Protein AF-A0A973QQI1-F1 (afdb_monomer)

Mean predicted aligned error: 9.59 Å

Secondary structure (DSSP, 8-state):
--PPPPTT--TT-HHHHHHHHHHHHHH-HHHHHHHHHHHHHIIIIISTTTHHHHHHHHHHHHHHHHTS---EEEEEEPPBTTB--EEEEEESSPPP-HHHHHHHT-TT-------------

Radius of gyration: 17.64 Å; Cα contacts (8 Å, |Δi|>4): 96; chains: 1; bounding box: 40×58×39 Å

Sequence (121 aa):
MVRGATEDADPFGTARLRRGVLDAWAASPARFREDANAEEDLALGGHRDRLVVELAQNASDAAARAGVPGRLRLTLHPARDGEPAVLAAANTGAPLDAAGVESLSTLRASAKRDTAAWDEP

Foldseek 3Di:
DPDDDDPPDPQQCVVVLVVVVVVVCVVDVPVVVVVVVLVVCCVPPPCPVCVVVVLVVVQVVQQVQQVHPKDKDWDWAPADVVGHIDIDIDIDGHDDGNVNVSCVSDSPPPPDDDDPPDDDD

Nearest PDB structures (foldseek):
  8gym-assembly1_2K  TM=2.463E-01  e=2.797E-01  Tetrahymena thermophila SB210
  9brq-assembly1_7  TM=1.906E-01  e=1.240E+00  Mus musculus
  8gqg-assembly1_B  TM=3.064E-01  e=8.103E+00  Pseudomonas aeruginosa PAO1
  5xg3-assembly1_B  TM=1.997E-01  e=6.672E+00  Bacillus subtilis subsp. subtilis str. 168

Structure (mmCIF, N/CA/C/O backbone):
data_AF-A0A973QQI1-F1
#
_entry.id   AF-A0A973QQI1-F1
#
loop_
_atom_site.group_PDB
_atom_site.id
_atom_site.type_symbol
_atom_site.label_atom_id
_atom_site.label_alt_id
_atom_site.label_comp_id
_atom_site.label_asym_id
_atom_site.label_entity_id
_atom_site.label_seq_id
_atom_site.pdbx_PDB_ins_code
_atom_site.Cartn_x
_atom_site.Cartn_y
_atom_site.Cartn_z
_atom_site.occupancy
_atom_site.B_iso_or_equiv
_atom_site.auth_seq_id
_atom_site.auth_comp_id
_atom_site.auth_asym_id
_atom_site.auth_atom_id
_atom_site.pdbx_PDB_model_num
ATOM 1 N N . MET A 1 1 ? -7.175 -14.538 14.574 1.00 35.19 1 MET A N 1
ATOM 2 C CA . MET A 1 1 ? -6.830 -15.885 14.076 1.00 35.19 1 MET A CA 1
ATOM 3 C C . MET A 1 1 ? -6.816 -15.794 12.558 1.00 35.19 1 MET A C 1
ATOM 5 O O . MET A 1 1 ? -7.880 -15.727 11.961 1.00 35.19 1 MET A O 1
ATOM 9 N N . VAL A 1 2 ? -5.635 -15.649 11.951 1.00 40.88 2 VAL A N 1
ATOM 10 C CA . VAL A 1 2 ? -5.494 -15.714 10.488 1.00 40.88 2 VAL A CA 1
ATOM 11 C C . VAL A 1 2 ? -5.753 -17.167 10.107 1.00 40.88 2 VAL A C 1
ATOM 13 O O . VAL A 1 2 ? -4.993 -18.044 10.511 1.00 40.88 2 VAL A O 1
ATOM 16 N N . ARG A 1 3 ? -6.865 -17.450 9.423 1.00 45.38 3 ARG A N 1
ATOM 17 C CA . ARG A 1 3 ? -7.042 -18.755 8.778 1.00 45.38 3 ARG A CA 1
ATOM 18 C C . ARG A 1 3 ? -6.032 -18.817 7.640 1.00 45.38 3 ARG A C 1
ATOM 20 O O . ARG A 1 3 ? -6.043 -17.942 6.781 1.00 45.38 3 ARG A O 1
ATOM 27 N N . GLY A 1 4 ? -5.152 -19.814 7.687 1.00 41.38 4 GLY A N 1
ATOM 28 C CA . GLY A 1 4 ? -4.191 -20.079 6.625 1.00 41.38 4 GLY A CA 1
ATOM 29 C C . GLY A 1 4 ? -4.930 -20.285 5.311 1.00 41.38 4 GLY A C 1
ATOM 30 O O . GLY A 1 4 ? -5.791 -21.159 5.215 1.00 41.38 4 GLY A O 1
ATOM 31 N N . ALA A 1 5 ? -4.618 -19.448 4.325 1.00 45.88 5 ALA A N 1
ATOM 32 C CA . ALA A 1 5 ? -4.905 -19.772 2.943 1.00 45.88 5 ALA A CA 1
ATOM 33 C C . ALA A 1 5 ? -4.045 -20.993 2.601 1.00 45.88 5 ALA A C 1
ATOM 35 O O . ALA A 1 5 ? -2.823 -20.957 2.726 1.00 45.88 5 ALA A O 1
ATOM 36 N N . THR A 1 6 ? -4.698 -22.095 2.255 1.00 49.66 6 THR A N 1
ATOM 37 C CA . THR A 1 6 ? -4.061 -23.208 1.554 1.00 49.66 6 THR A CA 1
ATOM 38 C C . THR A 1 6 ? -3.385 -22.658 0.298 1.00 49.66 6 THR A C 1
ATOM 40 O O . THR A 1 6 ? -3.993 -21.832 -0.380 1.00 49.66 6 THR A O 1
ATOM 43 N N . GLU A 1 7 ? -2.173 -23.112 -0.028 1.00 52.25 7 GLU A N 1
ATOM 44 C CA . GLU A 1 7 ? -1.370 -22.647 -1.179 1.00 52.25 7 GLU A CA 1
ATOM 45 C C . GLU A 1 7 ? -2.114 -22.689 -2.538 1.00 52.25 7 GLU A C 1
ATOM 47 O O . GLU A 1 7 ? -1.704 -22.013 -3.474 1.00 52.25 7 GLU A O 1
ATOM 52 N N . ASP A 1 8 ? -3.243 -23.406 -2.628 1.00 57.94 8 ASP A N 1
ATOM 53 C CA . ASP A 1 8 ? -4.138 -23.485 -3.796 1.00 57.94 8 ASP A CA 1
ATOM 54 C C . ASP A 1 8 ? -5.102 -22.296 -3.995 1.00 57.94 8 ASP A C 1
ATOM 56 O O . ASP A 1 8 ? -5.744 -22.193 -5.041 1.00 57.94 8 ASP A O 1
ATOM 60 N N . ALA A 1 9 ? -5.236 -21.380 -3.033 1.00 76.19 9 ALA A N 1
ATOM 61 C CA . ALA A 1 9 ? -6.054 -20.181 -3.204 1.00 76.19 9 ALA A CA 1
ATOM 62 C C . ALA A 1 9 ? -5.150 -18.950 -3.363 1.00 76.19 9 ALA A C 1
ATOM 64 O O . ALA A 1 9 ? -4.509 -18.526 -2.406 1.00 76.19 9 ALA A O 1
ATOM 65 N N . ASP A 1 10 ? -5.147 -18.340 -4.553 1.00 89.38 10 ASP A N 1
ATOM 66 C CA . ASP A 1 10 ? -4.621 -16.987 -4.794 1.00 89.38 10 ASP A CA 1
ATOM 67 C C . ASP A 1 10 ? -5.795 -15.986 -4.798 1.00 89.38 10 ASP A C 1
ATOM 69 O O . ASP A 1 10 ? -6.205 -15.520 -5.866 1.00 89.38 10 ASP A O 1
ATOM 73 N N . PRO A 1 11 ? -6.402 -15.671 -3.630 1.00 91.69 11 PRO A N 1
ATOM 74 C CA . PRO A 1 11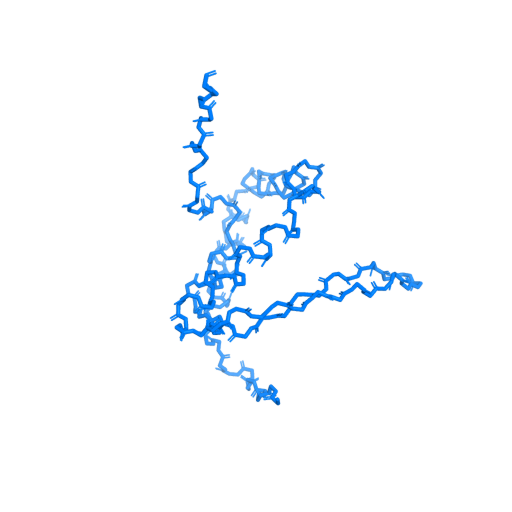 ? -7.617 -14.851 -3.547 1.00 91.69 11 PRO A CA 1
ATOM 75 C C . PRO A 1 11 ? -7.412 -13.418 -4.054 1.00 91.69 11 PRO A C 1
ATOM 77 O O . PRO A 1 11 ? -8.381 -12.697 -4.278 1.00 91.69 11 PRO A O 1
ATOM 80 N N . PHE A 1 12 ? -6.157 -13.006 -4.223 1.00 94.00 12 PHE A N 1
ATOM 81 C CA . PHE A 1 12 ? -5.768 -11.676 -4.668 1.00 94.00 12 PHE A CA 1
ATOM 82 C C . PHE A 1 12 ? -5.210 -11.655 -6.097 1.00 94.00 12 PHE A C 1
ATOM 84 O O . PHE A 1 12 ? -4.879 -10.586 -6.600 1.00 94.00 12 PHE A O 1
ATOM 91 N N . GLY A 1 13 ? -5.087 -12.805 -6.769 1.00 94.00 13 GLY A N 1
ATOM 92 C CA . GLY A 1 13 ? -4.522 -12.876 -8.120 1.00 94.00 13 GLY A CA 1
ATOM 93 C C . GLY A 1 13 ? -3.050 -12.445 -8.209 1.00 94.00 13 GLY A C 1
ATOM 94 O O . GLY A 1 13 ? -2.589 -12.033 -9.280 1.00 94.00 13 GLY A O 1
ATOM 95 N N . THR A 1 14 ? -2.303 -12.527 -7.107 1.00 95.31 14 THR A N 1
ATOM 96 C CA . THR A 1 14 ? -0.895 -12.113 -6.999 1.00 95.31 14 THR A CA 1
ATOM 97 C C . THR A 1 14 ? 0.015 -12.833 -7.987 1.00 95.31 14 THR A C 1
ATOM 99 O O . THR A 1 14 ? 0.958 -12.229 -8.505 1.00 95.31 14 THR A O 1
ATOM 102 N N . ALA A 1 15 ? -0.284 -14.085 -8.342 1.00 95.00 15 ALA A N 1
ATOM 103 C CA . ALA A 1 15 ? 0.492 -14.822 -9.331 1.00 95.00 15 ALA A CA 1
ATOM 104 C C . ALA A 1 15 ? 0.372 -14.193 -10.729 1.00 95.00 15 ALA A C 1
ATOM 106 O O . ALA A 1 15 ? 1.359 -14.137 -11.467 1.00 95.00 15 A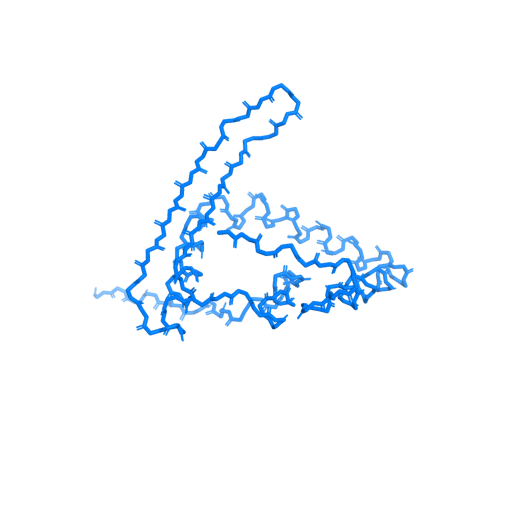LA A O 1
ATOM 107 N N . ARG A 1 16 ? -0.817 -13.687 -11.095 1.00 94.25 16 ARG A N 1
ATOM 108 C CA . ARG A 1 16 ? -1.028 -12.961 -12.361 1.00 94.25 16 ARG A CA 1
ATOM 109 C C . ARG A 1 16 ? -0.265 -11.638 -12.357 1.00 94.25 16 ARG A C 1
ATOM 111 O O . ARG A 1 16 ? 0.409 -11.346 -13.342 1.00 94.25 16 ARG A O 1
ATOM 118 N N . LEU A 1 17 ? -0.351 -10.882 -11.261 1.00 94.44 17 LEU A N 1
ATOM 119 C CA . LEU A 1 17 ? 0.342 -9.598 -11.104 1.00 94.44 17 LEU A CA 1
ATOM 120 C C . LEU A 1 17 ? 1.859 -9.773 -11.233 1.00 94.44 17 LEU A C 1
ATOM 122 O O . LEU A 1 17 ? 2.490 -9.117 -12.061 1.00 94.44 17 LEU A O 1
ATOM 126 N N . ARG A 1 18 ? 2.429 -10.740 -10.501 1.00 95.00 18 ARG A N 1
ATOM 127 C CA . ARG A 1 18 ? 3.861 -11.057 -10.553 1.00 95.00 18 ARG A CA 1
ATOM 128 C C . ARG A 1 18 ? 4.317 -11.427 -11.962 1.00 95.00 18 ARG A C 1
ATOM 130 O O . ARG A 1 18 ? 5.337 -10.914 -12.412 1.00 95.00 18 ARG A O 1
ATOM 137 N N . ARG A 1 19 ? 3.581 -12.304 -12.657 1.00 95.81 19 ARG A N 1
ATOM 138 C CA . ARG A 1 19 ? 3.923 -12.683 -14.039 1.00 95.81 19 ARG A CA 1
ATOM 139 C C . ARG A 1 19 ? 3.941 -11.465 -14.961 1.00 95.81 19 ARG A C 1
ATOM 141 O O . ARG A 1 19 ? 4.938 -11.255 -15.632 1.00 95.81 19 ARG A O 1
ATOM 148 N N . GLY A 1 20 ? 2.905 -10.623 -14.921 1.00 93.19 20 GLY A N 1
ATOM 149 C CA . GLY A 1 20 ? 2.828 -9.436 -15.779 1.00 93.19 20 GLY A CA 1
ATOM 150 C C . GLY A 1 20 ? 3.991 -8.455 -15.588 1.00 93.19 20 GLY A C 1
ATOM 151 O O . GLY A 1 20 ? 4.510 -7.925 -16.570 1.00 93.19 20 GLY A O 1
ATOM 152 N N . VAL A 1 21 ? 4.434 -8.243 -14.344 1.00 93.00 21 VAL A N 1
ATOM 153 C CA . VAL A 1 21 ? 5.600 -7.392 -14.043 1.00 93.00 21 VAL A CA 1
ATOM 154 C C . VAL A 1 21 ? 6.892 -8.016 -14.575 1.00 93.00 21 VAL A C 1
ATOM 156 O O . VAL A 1 21 ? 7.653 -7.352 -15.276 1.00 93.00 21 VAL A O 1
ATOM 159 N N . LEU A 1 22 ? 7.124 -9.302 -14.299 1.00 94.62 22 LEU A N 1
ATOM 160 C CA . LEU A 1 22 ? 8.336 -9.995 -14.744 1.00 94.62 22 LEU A CA 1
ATOM 161 C C . LEU A 1 22 ? 8.421 -10.095 -16.272 1.00 94.62 22 LEU A C 1
ATOM 163 O O . LEU A 1 22 ? 9.494 -9.868 -16.828 1.00 94.62 22 LEU A O 1
ATOM 167 N N . ASP A 1 23 ? 7.304 -10.366 -16.949 1.00 95.94 23 ASP A N 1
ATOM 168 C CA . ASP A 1 23 ? 7.238 -10.409 -18.413 1.00 95.94 23 ASP A CA 1
ATOM 169 C C . ASP A 1 23 ? 7.567 -9.033 -19.015 1.00 95.94 23 ASP A C 1
ATOM 171 O O . ASP A 1 23 ? 8.318 -8.932 -19.988 1.00 95.94 23 ASP A O 1
ATOM 175 N N . ALA A 1 24 ? 7.068 -7.952 -18.406 1.00 93.19 24 ALA A N 1
ATOM 176 C CA . ALA A 1 24 ? 7.365 -6.589 -18.833 1.00 93.19 24 ALA A CA 1
ATOM 177 C C . ALA A 1 24 ? 8.847 -6.219 -18.658 1.00 93.19 24 ALA A C 1
ATOM 179 O O . ALA A 1 24 ? 9.426 -5.574 -19.536 1.00 93.19 24 ALA A O 1
ATOM 180 N N . TRP A 1 25 ? 9.467 -6.628 -17.550 1.00 94.94 25 TRP A N 1
ATOM 181 C CA . TRP A 1 25 ? 10.896 -6.417 -17.308 1.00 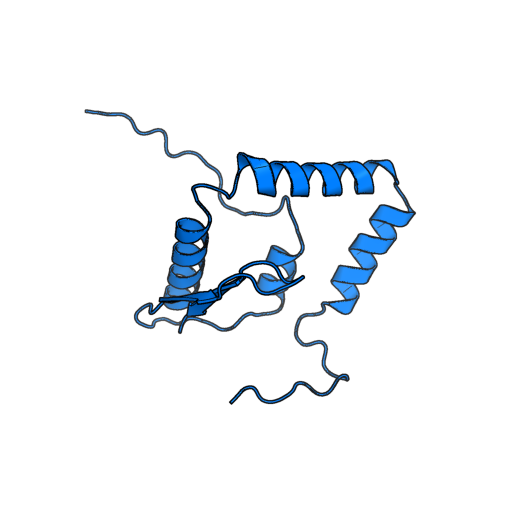94.94 25 TRP A CA 1
ATOM 182 C C . TRP A 1 25 ? 11.771 -7.256 -18.238 1.00 94.94 25 TRP A C 1
ATOM 184 O O . TRP A 1 25 ? 12.750 -6.740 -18.777 1.00 94.94 25 TRP A O 1
ATOM 194 N N . ALA A 1 26 ? 11.400 -8.515 -18.481 1.00 96.12 26 ALA A N 1
ATOM 195 C CA . ALA A 1 26 ? 12.109 -9.395 -19.406 1.00 96.12 26 ALA A CA 1
ATOM 196 C C . ALA A 1 26 ? 12.057 -8.863 -20.848 1.00 96.12 26 ALA A C 1
ATOM 198 O O . ALA A 1 26 ? 13.053 -8.928 -21.568 1.00 96.12 26 ALA A O 1
ATOM 199 N N . ALA A 1 27 ? 10.919 -8.293 -21.255 1.00 97.44 27 ALA A N 1
ATOM 200 C CA . ALA A 1 27 ? 10.758 -7.679 -22.569 1.00 97.44 27 ALA A CA 1
ATOM 201 C C . ALA A 1 27 ? 11.468 -6.316 -22.704 1.00 97.44 27 ALA A C 1
ATOM 203 O O . ALA A 1 27 ? 11.818 -5.926 -23.818 1.00 97.44 27 ALA A O 1
ATOM 204 N N . SER A 1 28 ? 11.674 -5.574 -21.605 1.00 96.06 28 SER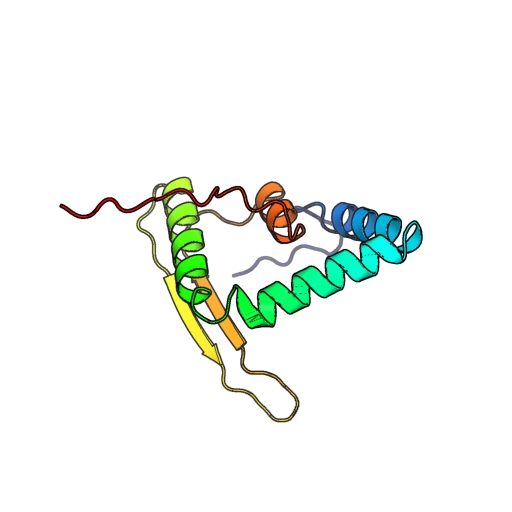 A N 1
ATOM 205 C CA . SER A 1 28 ? 12.301 -4.245 -21.626 1.00 96.06 28 SER A CA 1
ATOM 206 C C . SER A 1 28 ? 13.205 -3.986 -20.410 1.00 96.06 28 SER A C 1
ATOM 208 O O . SER A 1 28 ? 12.739 -3.537 -19.357 1.00 96.06 28 SER A O 1
ATOM 210 N N . PRO A 1 29 ? 14.536 -4.122 -20.574 1.00 92.75 29 PRO A N 1
ATOM 211 C CA . PRO A 1 29 ? 15.511 -3.719 -19.558 1.00 92.75 29 PRO A CA 1
ATOM 212 C C . PRO A 1 29 ? 15.493 -2.217 -19.229 1.00 92.75 29 PRO A C 1
ATOM 214 O O . PRO A 1 29 ? 16.012 -1.796 -18.196 1.00 92.75 29 PRO A O 1
ATOM 217 N N . ALA A 1 30 ? 14.955 -1.373 -20.117 1.00 93.56 30 ALA A N 1
ATOM 218 C CA . ALA A 1 30 ? 14.734 0.043 -19.821 1.00 93.56 30 ALA A CA 1
ATOM 219 C C . ALA A 1 30 ? 13.604 0.216 -18.799 1.00 93.56 30 ALA A C 1
ATOM 221 O O . ALA A 1 30 ? 13.806 0.894 -17.799 1.00 93.56 30 ALA A O 1
ATOM 222 N N . ARG A 1 31 ? 12.480 -0.487 -18.984 1.00 91.31 31 ARG A N 1
ATOM 223 C CA . ARG A 1 31 ? 11.348 -0.449 -18.050 1.00 91.31 31 ARG A CA 1
ATOM 224 C C . ARG A 1 31 ? 11.723 -0.956 -16.660 1.00 91.31 31 ARG A C 1
ATOM 226 O O . ARG A 1 31 ? 11.351 -0.338 -15.676 1.00 91.31 31 ARG A O 1
ATOM 233 N N . PHE A 1 32 ? 12.512 -2.029 -16.581 1.00 91.94 32 PHE A N 1
ATOM 234 C CA . PHE A 1 32 ? 13.052 -2.497 -15.301 1.00 91.94 32 PHE A CA 1
ATOM 235 C C . PHE A 1 32 ? 13.837 -1.399 -14.567 1.00 91.94 32 PHE A C 1
ATOM 237 O O . PHE A 1 32 ? 13.612 -1.165 -13.385 1.00 91.94 32 PHE A O 1
ATOM 244 N N . ARG A 1 33 ? 14.735 -0.696 -15.274 1.00 93.69 33 ARG A N 1
ATOM 245 C CA . ARG A 1 33 ? 15.510 0.410 -14.691 1.00 93.69 33 ARG A CA 1
ATOM 246 C C . ARG A 1 33 ? 14.625 1.585 -14.286 1.00 93.69 33 ARG A C 1
ATOM 248 O O . ARG A 1 33 ? 14.858 2.168 -13.240 1.00 93.69 33 ARG A O 1
ATOM 255 N N . GLU A 1 34 ? 13.619 1.928 -15.086 1.00 91.06 34 GLU A N 1
ATOM 256 C CA . GLU A 1 34 ? 12.661 2.985 -14.743 1.00 91.06 34 GLU A CA 1
ATOM 257 C C . GLU A 1 34 ? 11.867 2.659 -13.473 1.00 91.06 34 GLU A C 1
ATOM 259 O O . GLU A 1 34 ? 11.725 3.531 -12.618 1.00 91.06 34 GLU A O 1
ATOM 264 N N . ASP A 1 35 ? 11.383 1.421 -13.335 1.00 90.62 35 ASP A N 1
ATOM 265 C CA . ASP A 1 35 ? 10.660 0.968 -12.141 1.00 90.62 35 ASP A CA 1
ATOM 266 C C . ASP A 1 35 ? 11.591 0.928 -10.913 1.00 90.62 35 ASP A C 1
ATOM 268 O O . ASP A 1 35 ? 11.199 1.374 -9.837 1.00 90.62 35 ASP A O 1
ATOM 272 N N . ALA A 1 36 ? 12.840 0.473 -11.075 1.00 90.31 36 ALA A N 1
ATOM 273 C CA . ALA A 1 36 ? 13.833 0.456 -9.998 1.00 90.31 36 ALA A CA 1
ATOM 274 C C . ALA A 1 36 ? 14.207 1.872 -9.523 1.00 90.31 36 ALA A C 1
ATOM 276 O O . ALA A 1 36 ? 14.251 2.125 -8.322 1.00 90.31 36 ALA A O 1
ATOM 277 N N . ASN A 1 37 ? 14.418 2.806 -10.453 1.00 89.06 37 ASN A N 1
ATOM 278 C CA . ASN A 1 37 ? 14.705 4.201 -10.120 1.00 89.06 37 ASN A CA 1
ATOM 279 C C . ASN A 1 37 ? 13.509 4.864 -9.421 1.00 89.06 37 ASN A C 1
ATOM 281 O O . ASN A 1 37 ? 13.694 5.608 -8.466 1.00 89.06 37 ASN A O 1
ATOM 285 N N . ALA A 1 38 ? 12.279 4.574 -9.865 1.00 85.69 38 ALA A N 1
ATOM 286 C CA . ALA A 1 38 ? 11.077 5.102 -9.224 1.00 85.69 38 ALA A CA 1
ATOM 287 C C . ALA A 1 38 ? 10.922 4.605 -7.774 1.00 85.69 38 ALA A C 1
ATOM 289 O O . ALA A 1 38 ? 10.513 5.380 -6.911 1.00 85.69 38 ALA A O 1
ATOM 290 N N . GLU A 1 39 ? 11.264 3.342 -7.502 1.00 84.69 39 GLU A N 1
ATOM 291 C CA . GLU A 1 39 ? 11.295 2.787 -6.142 1.00 84.69 39 GLU A CA 1
ATOM 292 C C . GLU A 1 39 ? 12.353 3.487 -5.272 1.00 84.69 39 GLU A C 1
ATOM 294 O O . GLU A 1 39 ? 12.071 3.882 -4.139 1.00 84.69 39 GLU A O 1
ATOM 299 N N . GLU A 1 40 ? 13.562 3.686 -5.805 1.00 84.19 40 GLU A N 1
ATOM 300 C CA . GLU A 1 40 ? 14.651 4.371 -5.100 1.00 84.19 40 GLU A CA 1
ATOM 301 C C . GLU A 1 40 ? 14.300 5.839 -4.792 1.00 84.19 40 GLU A C 1
ATOM 303 O O . GLU A 1 40 ? 14.460 6.285 -3.652 1.00 84.19 40 GLU A O 1
ATOM 308 N N . ASP A 1 41 ? 13.728 6.567 -5.753 1.00 82.62 41 ASP A N 1
ATOM 309 C CA . ASP A 1 41 ? 13.248 7.942 -5.566 1.00 82.62 41 ASP A CA 1
ATOM 310 C C . ASP A 1 41 ? 12.146 8.021 -4.492 1.00 82.62 41 ASP A C 1
ATOM 312 O O . ASP A 1 41 ? 12.144 8.922 -3.641 1.00 82.62 41 ASP A O 1
ATOM 316 N N . LEU A 1 42 ? 11.212 7.061 -4.487 1.00 75.38 42 LEU A N 1
ATOM 317 C CA . LEU A 1 42 ? 10.142 6.984 -3.490 1.00 75.38 42 LEU A CA 1
ATOM 318 C C . LEU A 1 42 ? 10.707 6.743 -2.081 1.00 75.38 42 LEU A C 1
ATOM 320 O O . LEU A 1 42 ? 10.279 7.398 -1.121 1.00 75.38 42 LEU A O 1
ATOM 324 N N . ALA A 1 43 ? 11.690 5.847 -1.965 1.00 73.69 43 ALA A N 1
A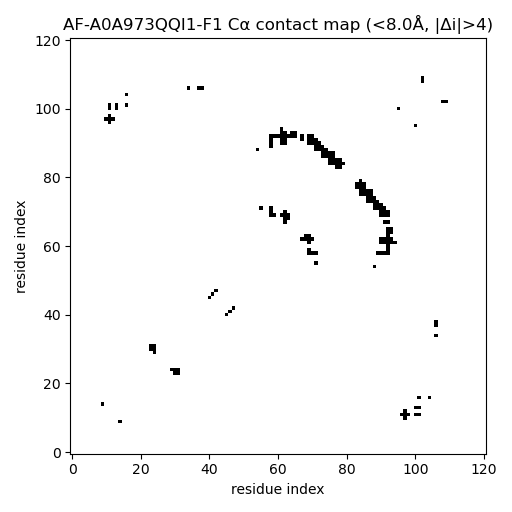TOM 325 C CA . ALA A 1 43 ? 12.352 5.516 -0.708 1.00 73.69 43 ALA A CA 1
ATOM 326 C C . ALA A 1 43 ? 13.198 6.680 -0.160 1.00 73.69 43 ALA A C 1
ATOM 328 O O . ALA A 1 43 ? 13.204 6.917 1.053 1.00 73.69 43 ALA A O 1
ATOM 329 N N . LEU A 1 44 ? 13.893 7.417 -1.033 1.00 71.62 44 LEU A N 1
ATOM 330 C CA . LEU A 1 44 ? 14.815 8.487 -0.638 1.00 71.62 44 LEU A CA 1
ATOM 331 C C . LEU A 1 44 ? 14.141 9.856 -0.462 1.00 71.62 44 LEU A C 1
ATOM 333 O O . LEU A 1 44 ? 14.587 10.631 0.387 1.00 71.62 44 LEU A O 1
ATOM 337 N N . GLY A 1 45 ? 13.083 10.160 -1.222 1.00 65.38 45 GLY A N 1
ATOM 338 C CA . GLY A 1 45 ? 12.462 11.492 -1.249 1.00 65.38 45 GLY A CA 1
ATOM 339 C C . GLY A 1 45 ? 10.985 11.547 -0.848 1.00 65.38 45 GLY A C 1
ATOM 340 O O . GLY A 1 45 ? 10.580 12.474 -0.149 1.00 65.38 45 GLY A O 1
ATOM 341 N N . GLY A 1 46 ? 10.165 10.578 -1.269 1.00 59.69 46 GLY A N 1
ATOM 342 C CA . GLY A 1 46 ? 8.697 10.693 -1.207 1.00 59.69 46 GLY A CA 1
ATOM 343 C C . GLY A 1 46 ? 8.043 10.218 0.096 1.00 59.69 46 GLY A C 1
ATOM 344 O O . GLY A 1 46 ? 7.043 10.789 0.538 1.00 59.69 46 GLY A O 1
ATOM 345 N N . HIS A 1 47 ? 8.588 9.179 0.734 1.00 58.22 47 HIS A N 1
ATOM 346 C CA . HIS A 1 47 ? 7.952 8.552 1.900 1.00 58.22 47 HIS A CA 1
ATOM 347 C C . HIS A 1 47 ? 8.542 8.927 3.254 1.00 58.22 47 HIS A C 1
ATOM 349 O O . HIS A 1 47 ? 7.855 8.764 4.264 1.00 58.22 47 HIS A O 1
ATOM 355 N N . ARG A 1 48 ? 9.761 9.466 3.308 1.00 65.38 48 ARG A N 1
ATOM 356 C CA . ARG A 1 48 ? 10.470 9.681 4.577 1.00 65.38 48 ARG A CA 1
ATOM 357 C C . ARG A 1 48 ? 9.673 10.514 5.590 1.00 65.38 48 ARG A C 1
ATOM 359 O O . ARG A 1 48 ? 9.611 10.134 6.755 1.00 65.38 48 ARG A O 1
ATOM 366 N N . ASP A 1 49 ? 8.996 11.564 5.126 1.00 71.44 49 ASP A N 1
ATOM 367 C CA . ASP A 1 49 ? 8.261 12.488 6.003 1.00 71.44 49 ASP A CA 1
ATOM 368 C C . ASP A 1 49 ? 6.743 12.249 6.018 1.00 71.44 49 ASP A C 1
ATOM 370 O O . ASP A 1 49 ? 6.025 12.835 6.829 1.00 71.44 49 ASP A O 1
ATOM 374 N N . ARG A 1 50 ? 6.230 11.381 5.135 1.00 84.19 50 ARG A N 1
ATOM 375 C CA . ARG A 1 50 ? 4.782 11.170 4.956 1.00 84.19 50 ARG A CA 1
ATOM 376 C C . ARG A 1 50 ? 4.309 9.751 5.233 1.00 84.19 50 ARG A C 1
ATOM 378 O O . ARG A 1 50 ? 3.109 9.565 5.393 1.00 84.19 50 ARG A O 1
ATOM 385 N N . LEU A 1 51 ? 5.198 8.766 5.382 1.00 85.94 51 LEU A N 1
ATOM 386 C CA . LEU A 1 51 ? 4.820 7.353 5.521 1.00 85.94 51 LEU A CA 1
ATOM 387 C C . LEU A 1 51 ? 3.756 7.110 6.603 1.00 85.94 51 LEU A C 1
ATOM 389 O O . LEU A 1 51 ? 2.772 6.418 6.366 1.00 85.94 51 LEU A O 1
ATOM 393 N N . VAL A 1 52 ? 3.922 7.701 7.789 1.00 90.00 52 VAL A N 1
ATOM 394 C CA . VAL A 1 52 ? 2.952 7.545 8.887 1.00 90.00 52 VAL A CA 1
ATOM 395 C C . VAL A 1 52 ? 1.599 8.173 8.539 1.00 90.00 52 VAL A C 1
ATOM 397 O O . VAL A 1 52 ? 0.559 7.605 8.875 1.00 90.00 52 VAL A O 1
ATOM 400 N N . VAL A 1 53 ? 1.605 9.313 7.846 1.00 91.19 53 VAL A N 1
ATOM 401 C CA . VAL A 1 53 ? 0.389 9.993 7.382 1.00 91.19 53 VAL A CA 1
ATOM 402 C C . VAL A 1 53 ? -0.319 9.147 6.327 1.00 91.19 53 VAL A C 1
ATOM 404 O O . VAL A 1 53 ? -1.513 8.905 6.465 1.00 91.19 53 VAL A O 1
ATOM 407 N N . GLU A 1 54 ? 0.406 8.624 5.339 1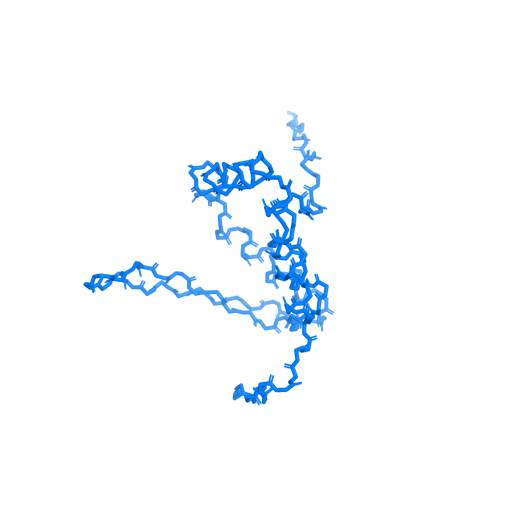.00 90.19 54 GLU A N 1
ATOM 408 C CA . GLU A 1 54 ? -0.139 7.742 4.298 1.00 90.19 54 GLU A CA 1
ATOM 409 C C . GLU A 1 54 ? -0.747 6.465 4.900 1.00 90.19 54 GLU A C 1
ATOM 411 O O . GLU A 1 54 ? -1.866 6.073 4.567 1.00 90.19 54 GLU A O 1
ATOM 416 N N . LEU A 1 55 ? -0.067 5.841 5.868 1.00 93.19 55 LEU A N 1
ATOM 417 C CA . LEU A 1 55 ? -0.599 4.682 6.593 1.00 93.19 55 LEU A CA 1
ATOM 418 C C . LEU A 1 55 ? -1.872 5.028 7.379 1.00 93.19 55 LEU A C 1
ATOM 420 O O . LEU A 1 55 ? -2.812 4.227 7.417 1.00 93.19 55 LEU A O 1
ATOM 424 N N . ALA A 1 56 ? -1.930 6.217 7.986 1.00 94.88 56 ALA A N 1
ATOM 425 C CA . ALA A 1 56 ? -3.120 6.693 8.683 1.00 94.88 56 ALA A CA 1
ATOM 426 C C . ALA A 1 56 ? -4.282 6.986 7.731 1.00 94.88 56 ALA A C 1
ATOM 428 O O . ALA A 1 56 ? -5.418 6.612 8.034 1.00 94.88 56 ALA A O 1
ATOM 429 N N . GLN A 1 57 ? -4.007 7.571 6.567 1.00 95.00 57 GLN A N 1
ATOM 430 C CA . GLN A 1 57 ? -5.008 7.776 5.524 1.00 95.00 57 GLN A CA 1
ATOM 431 C C . GLN A 1 57 ? -5.544 6.440 5.002 1.00 95.00 57 GLN A C 1
ATOM 433 O O . GLN A 1 57 ? -6.756 6.246 4.982 1.00 95.00 57 GLN A O 1
ATOM 438 N N . ASN A 1 58 ? -4.672 5.477 4.694 1.00 94.62 58 ASN A N 1
ATOM 439 C CA . ASN A 1 58 ? -5.083 4.140 4.257 1.00 94.62 58 ASN A CA 1
ATOM 440 C C . ASN A 1 58 ? -5.968 3.436 5.297 1.00 94.62 58 ASN A C 1
ATOM 442 O O . ASN A 1 58 ? -6.969 2.805 4.945 1.00 94.62 58 ASN A O 1
ATOM 446 N N . ALA A 1 59 ? -5.638 3.567 6.586 1.00 96.31 59 ALA A N 1
ATOM 447 C CA . ALA A 1 59 ? -6.453 3.033 7.674 1.00 96.31 59 ALA A CA 1
ATOM 448 C C . ALA A 1 59 ? -7.807 3.752 7.812 1.00 96.31 59 ALA A C 1
ATOM 450 O O . ALA A 1 59 ? -8.821 3.099 8.063 1.00 96.31 59 ALA A O 1
ATOM 451 N N . SER A 1 60 ? -7.833 5.075 7.628 1.00 96.81 60 SER A N 1
ATOM 452 C CA . SER A 1 60 ? -9.061 5.875 7.615 1.00 96.81 60 SER A CA 1
ATOM 453 C C . SER A 1 60 ? -9.976 5.473 6.457 1.00 96.81 60 SER A C 1
ATOM 455 O O . SER A 1 60 ? -11.153 5.188 6.672 1.00 96.81 60 SER A O 1
ATOM 457 N N . ASP A 1 61 ? -9.429 5.362 5.247 1.00 95.31 61 ASP A N 1
ATOM 458 C CA . ASP A 1 61 ? -10.170 4.972 4.046 1.00 95.31 61 ASP A CA 1
ATOM 459 C C . ASP A 1 61 ? -10.731 3.545 4.186 1.00 95.31 61 ASP A C 1
ATOM 461 O O . ASP A 1 61 ? -11.874 3.276 3.810 1.00 95.31 61 ASP A O 1
ATOM 465 N N . ALA A 1 62 ? -9.969 2.623 4.788 1.00 96.50 62 ALA A N 1
ATOM 466 C CA . ALA A 1 62 ? -10.449 1.276 5.092 1.00 96.50 62 ALA A CA 1
ATOM 467 C C . ALA A 1 62 ? -11.599 1.280 6.113 1.00 96.50 62 ALA A C 1
ATOM 469 O O . ALA A 1 62 ? -12.574 0.544 5.944 1.00 96.50 62 ALA A O 1
ATOM 470 N N . ALA A 1 63 ? -11.516 2.101 7.163 1.00 97.81 63 ALA A N 1
ATOM 471 C CA . ALA A 1 63 ? -12.575 2.228 8.162 1.00 97.81 63 ALA A CA 1
ATOM 472 C C . ALA A 1 63 ? -13.854 2.840 7.568 1.00 97.81 63 ALA A C 1
ATOM 474 O O . ALA A 1 63 ? -14.947 2.327 7.814 1.00 97.81 63 ALA A O 1
ATOM 475 N N . ALA A 1 64 ? -13.707 3.861 6.716 1.00 97.38 64 ALA A N 1
ATOM 476 C CA . ALA A 1 64 ? -14.810 4.474 5.983 1.00 97.38 64 ALA A CA 1
ATOM 477 C C . ALA A 1 64 ? -15.526 3.457 5.081 1.00 97.38 64 ALA A C 1
ATOM 479 O O . ALA A 1 64 ? -16.751 3.360 5.128 1.00 97.38 64 ALA A O 1
ATOM 480 N N . ARG A 1 65 ? -14.775 2.631 4.334 1.00 96.25 65 ARG A N 1
ATOM 481 C CA . ARG A 1 65 ? -15.350 1.541 3.521 1.00 96.25 65 ARG A CA 1
ATOM 482 C C . ARG A 1 65 ? -16.104 0.502 4.353 1.00 96.25 65 ARG A C 1
ATOM 484 O O . ARG A 1 65 ? -17.105 -0.029 3.888 1.00 96.25 65 ARG A O 1
ATOM 491 N N . ALA A 1 66 ? -15.634 0.207 5.563 1.00 96.88 66 ALA A N 1
ATOM 492 C CA . ALA A 1 66 ? -16.284 -0.745 6.465 1.00 96.88 66 ALA A CA 1
ATOM 493 C C . ALA A 1 66 ? -17.444 -0.142 7.280 1.00 96.88 66 ALA A C 1
ATOM 495 O O . ALA A 1 66 ? -18.169 -0.891 7.932 1.00 96.88 66 ALA A O 1
ATOM 496 N N . GLY A 1 67 ? -17.624 1.184 7.276 1.00 97.50 67 GLY A N 1
ATOM 497 C CA . GLY A 1 67 ? -18.643 1.856 8.087 1.00 97.50 67 GLY A CA 1
ATOM 498 C C . GLY A 1 67 ? -18.399 1.747 9.598 1.00 97.50 67 GLY A C 1
ATOM 499 O O . GLY A 1 67 ? -19.352 1.770 10.375 1.00 97.50 67 GLY A O 1
ATOM 500 N N . VAL A 1 68 ? -17.139 1.605 10.027 1.00 97.44 68 VAL A N 1
ATOM 501 C CA . VAL A 1 68 ? -16.759 1.445 11.443 1.00 97.44 68 VAL A CA 1
ATOM 502 C C . VAL A 1 68 ? -15.845 2.581 11.912 1.00 97.44 68 VAL A C 1
ATOM 504 O O . VAL A 1 68 ? -15.131 3.167 11.097 1.00 97.44 68 VAL A O 1
ATOM 507 N N . PRO A 1 69 ? -15.794 2.889 13.223 1.00 96.56 69 PRO A N 1
ATOM 508 C CA . PRO A 1 69 ? -14.793 3.806 13.756 1.00 96.56 69 PRO A CA 1
ATOM 509 C C . PRO A 1 69 ? -13.368 3.315 13.469 1.00 96.56 69 PRO A C 1
ATOM 511 O O . PRO A 1 69 ? -13.009 2.188 13.813 1.00 96.56 69 PRO A O 1
ATOM 514 N N . GLY A 1 70 ? -12.539 4.176 12.877 1.00 95.25 70 GLY A N 1
ATOM 515 C CA . GLY A 1 70 ? -11.157 3.845 12.545 1.00 95.25 70 GLY A CA 1
ATOM 516 C C . GLY A 1 70 ? -10.287 3.662 13.785 1.00 95.25 70 GLY A C 1
ATOM 517 O O . GLY A 1 70 ? -10.154 4.562 14.614 1.00 95.25 70 GLY A O 1
ATOM 518 N N . ARG A 1 71 ? -9.648 2.496 13.900 1.00 97.31 71 ARG A N 1
ATOM 519 C CA . ARG A 1 71 ? -8.544 2.266 14.842 1.00 97.31 71 ARG A CA 1
ATOM 520 C C . ARG A 1 71 ? -7.311 1.844 14.069 1.00 97.31 71 ARG A C 1
ATOM 522 O O . ARG A 1 71 ? -7.376 0.849 13.352 1.00 97.31 71 ARG A O 1
ATOM 529 N N . LEU A 1 72 ? -6.217 2.571 14.269 1.00 97.62 72 LEU A N 1
ATOM 530 C CA . LEU A 1 72 ? -4.885 2.260 13.763 1.00 97.62 72 LEU A CA 1
ATOM 531 C C . LEU A 1 72 ? -3.954 1.987 14.944 1.00 97.62 72 LEU A C 1
ATOM 533 O O . LEU A 1 72 ? -3.915 2.750 15.909 1.00 97.62 72 LEU A O 1
ATOM 537 N N . ARG A 1 73 ? -3.174 0.915 14.844 1.00 98.06 73 ARG A N 1
ATOM 538 C CA . ARG A 1 73 ? -2.050 0.616 15.725 1.00 98.06 73 ARG A CA 1
ATOM 539 C C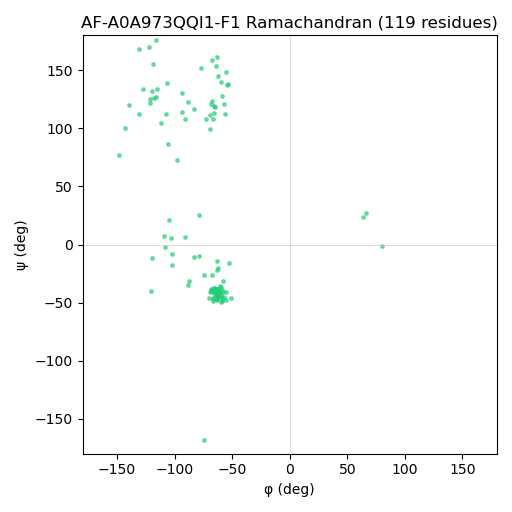 . ARG A 1 73 ? -0.771 0.637 14.903 1.00 98.06 73 ARG A C 1
ATOM 541 O O . ARG A 1 73 ? -0.664 -0.094 13.922 1.00 98.06 73 ARG A O 1
ATOM 548 N N . LEU A 1 74 ? 0.198 1.420 15.360 1.00 96.75 74 LEU A N 1
ATOM 549 C CA . LEU A 1 74 ? 1.564 1.412 14.854 1.00 96.75 74 LEU A CA 1
ATOM 550 C C . LEU A 1 74 ? 2.467 0.735 15.882 1.00 96.75 74 LEU A C 1
ATOM 552 O O . LEU A 1 74 ? 2.298 0.908 17.091 1.00 96.75 74 LEU A O 1
ATOM 556 N N . THR A 1 75 ? 3.395 -0.094 15.429 1.00 97.69 75 THR A N 1
ATOM 557 C CA . THR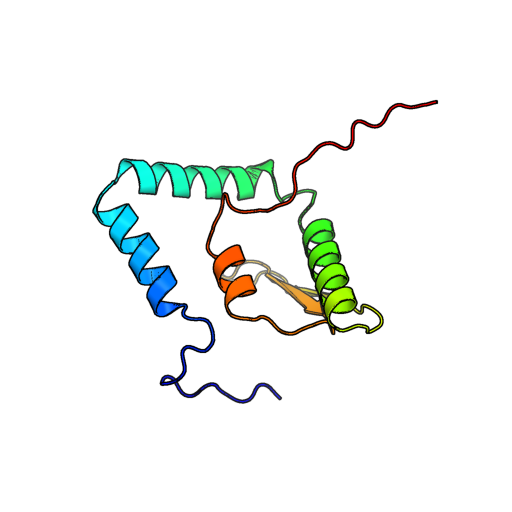 A 1 75 ? 4.388 -0.738 16.292 1.00 97.69 75 THR A CA 1
ATOM 558 C C . THR A 1 75 ? 5.728 -0.729 15.578 1.00 97.69 75 THR A C 1
ATOM 560 O O . THR A 1 75 ? 5.847 -1.263 14.481 1.00 97.69 75 THR A O 1
ATOM 563 N N . LEU A 1 76 ? 6.724 -0.093 16.197 1.00 95.94 76 LEU A N 1
ATOM 564 C CA . LEU A 1 76 ? 8.096 -0.099 15.710 1.00 95.94 76 LEU A CA 1
ATOM 565 C C . LEU A 1 76 ? 8.853 -1.237 16.393 1.00 95.94 76 LEU A C 1
ATOM 567 O O . LEU A 1 76 ? 9.062 -1.219 17.607 1.00 95.94 76 LEU A O 1
ATOM 571 N N . HIS A 1 77 ? 9.250 -2.223 15.604 1.00 96.06 77 HIS A N 1
ATOM 572 C CA . HIS A 1 77 ? 10.165 -3.271 16.019 1.00 96.06 77 HIS A CA 1
ATOM 573 C C . HIS A 1 77 ? 11.592 -2.786 15.740 1.00 96.06 77 HIS A C 1
ATOM 575 O O . HIS A 1 77 ? 11.884 -2.422 14.597 1.00 96.06 77 HIS A O 1
ATOM 581 N N . PRO A 1 78 ? 12.472 -2.728 16.755 1.00 95.75 78 PRO A N 1
ATOM 582 C CA . PRO A 1 78 ? 13.840 -2.272 16.555 1.00 95.75 78 PRO A CA 1
ATOM 583 C C . PRO A 1 78 ? 14.594 -3.231 15.631 1.00 95.75 78 PRO A C 1
ATOM 585 O O . PRO A 1 78 ? 14.279 -4.422 15.579 1.00 95.75 78 PRO A O 1
ATOM 588 N N . ALA A 1 79 ? 15.602 -2.699 14.937 1.00 96.31 79 ALA A N 1
ATOM 589 C CA . ALA A 1 79 ? 16.542 -3.508 14.174 1.00 96.31 79 ALA A CA 1
ATOM 590 C C . ALA A 1 79 ? 17.199 -4.563 15.078 1.00 96.31 79 ALA A C 1
ATOM 592 O O . ALA A 1 79 ? 17.402 -4.340 16.278 1.00 96.31 79 ALA A O 1
ATOM 593 N N . ARG A 1 80 ? 17.530 -5.706 14.485 1.00 95.62 80 ARG A N 1
ATOM 594 C CA . ARG A 1 80 ? 18.294 -6.789 15.117 1.00 95.62 80 ARG A CA 1
ATOM 595 C C . ARG A 1 80 ? 19.542 -7.045 14.285 1.00 95.62 80 ARG A C 1
ATOM 597 O O . ARG A 1 80 ? 19.663 -6.519 13.181 1.00 95.62 80 ARG A O 1
ATOM 604 N N . ASP A 1 81 ? 20.473 -7.838 14.796 1.00 95.38 81 ASP A N 1
ATOM 605 C CA . ASP A 1 81 ? 21.693 -8.161 14.056 1.00 95.38 81 ASP A CA 1
ATOM 606 C C . ASP A 1 81 ? 21.353 -8.769 12.685 1.00 95.38 81 ASP A C 1
ATOM 608 O O . ASP A 1 81 ? 20.800 -9.863 12.595 1.00 95.38 81 ASP A O 1
ATOM 612 N N . GLY A 1 82 ? 21.654 -8.028 11.614 1.00 93.44 82 GLY A N 1
ATOM 613 C CA . GLY A 1 82 ? 21.354 -8.415 10.231 1.00 93.44 82 GLY A CA 1
ATOM 614 C C . GLY A 1 82 ? 19.911 -8.181 9.757 1.00 93.44 82 GLY A C 1
ATOM 615 O O . GLY A 1 82 ? 19.635 -8.436 8.587 1.00 93.44 82 GLY A O 1
ATOM 616 N N . GLU A 1 83 ? 19.006 -7.667 10.597 1.00 94.00 83 GLU A N 1
ATOM 617 C CA . GLU A 1 83 ? 17.604 -7.393 10.239 1.00 94.00 83 GLU A CA 1
ATOM 618 C C . GLU A 1 83 ? 17.265 -5.898 10.392 1.00 94.00 83 GLU A C 1
ATOM 620 O O . GLU A 1 83 ? 17.549 -5.301 11.438 1.00 94.00 83 GLU A O 1
ATOM 625 N N . PRO A 1 84 ? 16.618 -5.266 9.393 1.00 93.62 84 PRO A N 1
ATOM 626 C CA . PRO A 1 84 ? 16.208 -3.871 9.503 1.00 93.62 84 PRO A CA 1
ATOM 627 C C . PRO A 1 84 ? 15.109 -3.691 10.560 1.00 93.62 84 PRO A C 1
ATOM 629 O O . PRO A 1 84 ? 14.376 -4.618 10.901 1.00 93.62 84 PRO A O 1
ATOM 632 N N . ALA A 1 85 ? 14.957 -2.462 11.058 1.00 93.25 85 ALA A N 1
ATOM 633 C CA . ALA A 1 85 ? 13.796 -2.106 11.867 1.00 93.25 85 ALA A CA 1
ATOM 634 C C . ALA A 1 85 ? 12.507 -2.255 11.040 1.00 93.25 85 ALA A C 1
ATOM 636 O O . ALA A 1 85 ? 12.492 -1.960 9.844 1.00 93.25 85 ALA A O 1
ATOM 637 N N . VAL A 1 86 ? 11.414 -2.667 11.684 1.00 94.44 86 VAL A N 1
ATOM 638 C CA . VAL A 1 86 ? 10.121 -2.886 11.020 1.00 94.44 86 VAL A CA 1
ATOM 639 C C . VAL A 1 86 ? 9.059 -1.997 11.649 1.00 94.44 86 VAL A C 1
ATOM 641 O O . VAL A 1 86 ? 8.772 -2.110 12.841 1.00 94.44 86 VAL A O 1
ATOM 644 N N . LEU A 1 87 ? 8.430 -1.144 10.841 1.00 93.25 87 LEU A N 1
ATOM 645 C CA . LEU A 1 87 ? 7.212 -0.433 11.221 1.00 93.25 87 LEU A CA 1
ATOM 646 C C . LEU A 1 87 ? 5.993 -1.260 10.796 1.00 93.25 87 LEU A C 1
ATOM 648 O O . LEU A 1 87 ? 5.673 -1.346 9.614 1.00 93.25 87 LEU A O 1
ATOM 652 N N . ALA A 1 88 ? 5.297 -1.853 11.763 1.00 96.06 88 ALA A N 1
ATOM 653 C CA . ALA A 1 88 ? 4.049 -2.569 11.532 1.00 96.06 88 ALA A CA 1
ATOM 654 C C . ALA A 1 88 ? 2.843 -1.640 11.739 1.00 96.06 88 ALA A C 1
ATOM 656 O O . ALA A 1 88 ? 2.728 -0.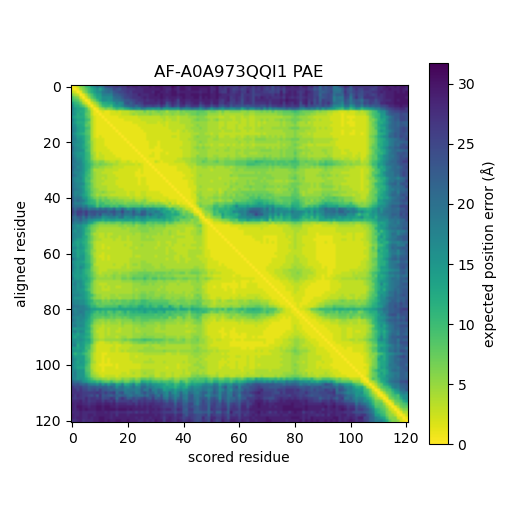984 12.778 1.00 96.06 88 ALA A O 1
ATOM 657 N N . ALA A 1 89 ? 1.921 -1.626 10.774 1.00 96.12 89 ALA A N 1
ATOM 658 C CA . ALA A 1 89 ? 0.653 -0.905 10.844 1.00 96.12 89 ALA A CA 1
ATOM 659 C C . ALA A 1 89 ? -0.527 -1.882 10.762 1.00 96.12 89 ALA A C 1
ATOM 661 O O . ALA A 1 89 ? -0.628 -2.667 9.823 1.00 96.12 89 ALA A O 1
ATOM 662 N N . ALA A 1 90 ? -1.433 -1.825 11.737 1.00 97.31 90 ALA A N 1
ATOM 663 C CA . ALA A 1 90 ? -2.639 -2.651 11.781 1.00 97.31 90 ALA A CA 1
ATOM 664 C C . ALA A 1 90 ? -3.876 -1.775 11.982 1.00 97.31 90 ALA A C 1
ATOM 666 O O . ALA A 1 90 ? -3.882 -0.909 12.856 1.00 97.31 90 ALA A O 1
ATOM 667 N N . ASN A 1 91 ? -4.935 -2.013 11.207 1.00 97.56 91 ASN A N 1
ATOM 668 C CA . ASN A 1 91 ? -6.197 -1.291 11.340 1.00 97.56 91 ASN A CA 1
ATOM 669 C C . ASN A 1 91 ? -7.407 -2.237 11.399 1.00 97.56 91 ASN A C 1
ATOM 671 O O . ASN A 1 91 ? -7.283 -3.437 11.174 1.00 97.56 91 ASN A O 1
ATOM 675 N N . THR A 1 92 ? -8.563 -1.688 11.767 1.00 95.44 92 THR A N 1
ATOM 676 C CA . THR A 1 92 ? -9.838 -2.417 11.947 1.00 95.44 92 THR A CA 1
ATOM 677 C C . THR A 1 92 ? -10.823 -2.218 10.792 1.00 95.44 92 THR A C 1
ATOM 679 O O . THR A 1 92 ? -11.968 -2.653 10.887 1.00 95.44 92 THR A O 1
ATOM 682 N N . GLY A 1 93 ? -10.393 -1.532 9.731 1.00 96.88 93 GLY A N 1
ATOM 683 C CA . GLY A 1 93 ? -11.210 -1.249 8.562 1.00 96.88 93 GLY A CA 1
ATOM 684 C C . GLY A 1 93 ? -11.414 -2.465 7.663 1.00 96.88 93 GLY A C 1
ATOM 685 O O . GLY A 1 93 ? -11.117 -3.604 8.029 1.00 96.88 93 GLY A O 1
ATOM 686 N N . ALA A 1 94 ? -11.938 -2.210 6.466 1.00 97.25 94 ALA A N 1
ATOM 687 C CA . ALA A 1 94 ? -12.186 -3.240 5.470 1.00 97.25 94 ALA A CA 1
ATOM 688 C C . ALA A 1 94 ? -10.904 -4.050 5.172 1.00 97.25 94 ALA A C 1
ATOM 690 O O . ALA A 1 94 ? -9.830 -3.452 5.038 1.00 97.25 94 ALA A O 1
ATOM 691 N N . PRO A 1 95 ? -11.000 -5.391 5.059 1.00 94.25 95 PRO A N 1
ATOM 692 C CA . PRO A 1 95 ? -9.863 -6.226 4.688 1.00 94.25 95 PRO A CA 1
ATOM 693 C C . PRO A 1 95 ? -9.373 -5.885 3.275 1.00 94.25 95 PRO A C 1
ATOM 695 O O . PRO A 1 95 ? -10.104 -5.297 2.478 1.00 94.25 95 PRO A O 1
ATOM 698 N N . LEU A 1 96 ? -8.138 -6.284 2.959 1.00 91.88 96 LEU A N 1
ATOM 699 C CA . LEU A 1 96 ? -7.642 -6.219 1.586 1.00 91.88 96 LEU A CA 1
ATOM 700 C C . LEU A 1 96 ? -8.518 -7.075 0.669 1.00 91.88 96 LEU A C 1
ATOM 702 O O . LEU A 1 96 ? -8.908 -8.189 1.025 1.00 91.88 96 LEU A O 1
ATOM 706 N N . ASP A 1 97 ? -8.777 -6.548 -0.519 1.00 91.44 97 ASP A N 1
ATOM 707 C CA . ASP A 1 97 ? -9.365 -7.255 -1.646 1.00 91.44 97 ASP A CA 1
ATOM 708 C C . ASP A 1 97 ? -8.360 -7.305 -2.810 1.00 91.44 97 ASP A C 1
ATOM 710 O O . ASP A 1 97 ? -7.257 -6.754 -2.738 1.00 91.44 97 ASP A O 1
ATOM 714 N N . ALA A 1 98 ? -8.720 -8.002 -3.889 1.00 92.38 98 ALA A N 1
ATOM 715 C CA . ALA A 1 98 ? -7.840 -8.155 -5.046 1.00 92.38 98 ALA A CA 1
ATOM 716 C C . ALA A 1 98 ? -7.466 -6.803 -5.686 1.00 92.38 98 ALA A C 1
ATOM 718 O O . ALA A 1 98 ? -6.319 -6.614 -6.083 1.00 92.38 98 ALA A O 1
ATOM 719 N N . ALA A 1 99 ? -8.399 -5.845 -5.725 1.00 90.38 99 ALA A N 1
ATOM 720 C CA . ALA A 1 99 ? -8.148 -4.511 -6.270 1.00 90.38 99 ALA A CA 1
ATOM 721 C C . ALA A 1 99 ? -7.152 -3.717 -5.407 1.00 90.38 99 ALA A C 1
ATOM 723 O O . ALA A 1 99 ? -6.257 -3.052 -5.931 1.00 90.38 99 ALA A O 1
ATOM 724 N N . GLY A 1 100 ? -7.261 -3.821 -4.081 1.00 90.19 100 GLY A N 1
ATOM 725 C CA . GLY A 1 100 ? -6.315 -3.232 -3.140 1.00 90.19 100 GLY A CA 1
ATOM 726 C C . GLY A 1 100 ? -4.906 -3.803 -3.297 1.00 90.19 100 GLY A C 1
ATOM 727 O O . GLY A 1 100 ? -3.940 -3.044 -3.295 1.00 90.19 100 GLY A O 1
ATOM 728 N N . VAL A 1 101 ? -4.774 -5.118 -3.494 1.00 92.56 101 VAL A N 1
ATOM 729 C CA . VAL A 1 101 ? -3.468 -5.762 -3.732 1.00 92.56 101 VAL A CA 1
ATOM 730 C C . VAL A 1 101 ? -2.872 -5.378 -5.090 1.00 92.56 101 VAL A C 1
ATOM 732 O O . VAL A 1 101 ? -1.663 -5.152 -5.183 1.00 92.56 101 VAL A O 1
ATOM 735 N N . GLU A 1 102 ? -3.695 -5.251 -6.133 1.00 91.25 102 GLU A N 1
ATOM 736 C CA . GLU A 1 102 ? -3.250 -4.759 -7.443 1.00 91.25 102 GLU A CA 1
ATOM 737 C C . GLU A 1 102 ? -2.715 -3.324 -7.351 1.00 91.25 102 GLU A C 1
ATOM 739 O O . GLU A 1 102 ? -1.614 -3.066 -7.831 1.00 91.25 102 GLU A O 1
ATOM 744 N N . SER A 1 103 ? -3.415 -2.431 -6.640 1.00 87.56 103 SER A N 1
ATOM 745 C CA . SER A 1 103 ? -2.964 -1.053 -6.388 1.00 87.56 103 SER A CA 1
ATOM 746 C C . SER A 1 103 ? -1.595 -0.997 -5.691 1.00 87.56 103 SER A C 1
ATOM 748 O O . SER A 1 103 ? -0.698 -0.282 -6.141 1.00 87.56 103 SER A O 1
ATOM 750 N N . LEU A 1 104 ? -1.385 -1.826 -4.656 1.00 88.00 104 LEU A N 1
ATOM 751 C CA . LEU A 1 104 ? -0.097 -1.939 -3.951 1.00 88.00 104 LEU A CA 1
ATOM 752 C C . LEU A 1 104 ? 1.043 -2.457 -4.840 1.00 88.00 104 LEU A C 1
ATOM 754 O O . LEU A 1 104 ? 2.208 -2.231 -4.534 1.00 88.00 104 LEU A O 1
ATOM 758 N N . SER A 1 105 ? 0.717 -3.155 -5.928 1.00 86.62 105 SER A N 1
ATOM 759 C CA . SER A 1 105 ? 1.695 -3.747 -6.848 1.00 86.62 105 SER A CA 1
ATOM 760 C C . SER A 1 105 ? 2.085 -2.807 -7.996 1.00 86.62 105 SER A C 1
ATOM 762 O O . SER A 1 105 ? 2.790 -3.220 -8.918 1.00 86.62 105 SER A O 1
ATOM 764 N N . THR A 1 106 ? 1.622 -1.552 -7.977 1.00 78.06 106 THR A N 1
ATOM 765 C CA . THR A 1 106 ? 1.833 -0.585 -9.061 1.00 78.06 106 THR A CA 1
ATOM 766 C C . THR A 1 106 ? 2.341 0.760 -8.540 1.00 78.06 106 THR A C 1
ATOM 768 O O . THR A 1 106 ? 1.601 1.518 -7.923 1.00 78.06 106 THR A O 1
ATOM 771 N N . LEU A 1 107 ? 3.594 1.108 -8.856 1.00 64.75 107 LEU A N 1
ATOM 772 C CA . LEU A 1 107 ? 4.249 2.325 -8.347 1.00 64.75 107 LEU A CA 1
ATOM 773 C C . LEU A 1 107 ? 3.654 3.644 -8.864 1.00 64.75 107 LEU A C 1
ATOM 775 O O . LEU A 1 107 ? 3.740 4.671 -8.200 1.00 64.75 107 LEU A O 1
ATOM 779 N N . ARG A 1 108 ? 3.037 3.635 -10.051 1.00 55.53 108 ARG A N 1
ATOM 780 C CA . ARG A 1 108 ? 2.518 4.846 -10.716 1.00 55.53 108 ARG A CA 1
ATOM 781 C C . ARG A 1 108 ? 0.993 4.953 -10.756 1.00 55.53 108 ARG A C 1
ATOM 783 O O . ARG A 1 108 ? 0.476 5.853 -11.409 1.00 55.53 108 ARG A O 1
ATOM 790 N N . ALA A 1 109 ? 0.265 4.063 -10.079 1.00 42.50 109 ALA A N 1
ATOM 791 C CA . ALA A 1 109 ? -1.201 4.069 -10.081 1.00 42.50 109 ALA A CA 1
ATOM 792 C C . ALA A 1 109 ? -1.819 4.614 -8.780 1.00 42.50 109 ALA A C 1
ATOM 794 O O . ALA A 1 109 ? -2.981 4.330 -8.491 1.00 42.50 109 ALA A O 1
ATOM 795 N N . SER A 1 110 ? -1.084 5.403 -7.986 1.00 41.38 110 SER A N 1
ATOM 796 C CA . SER A 1 110 ? -1.701 6.086 -6.845 1.00 41.38 110 SER A CA 1
ATOM 797 C C . SER A 1 110 ? -2.713 7.126 -7.344 1.00 41.38 110 SER A C 1
ATOM 799 O O . SER A 1 110 ? -2.363 8.115 -7.986 1.00 41.38 110 SER A O 1
ATOM 801 N N . ALA A 1 111 ? -3.996 6.881 -7.071 1.00 34.16 111 ALA A N 1
ATOM 802 C CA . ALA A 1 111 ? -5.142 7.652 -7.555 1.00 34.16 111 ALA A CA 1
ATOM 803 C C . ALA A 1 111 ? -5.405 8.972 -6.796 1.00 34.16 111 ALA A C 1
ATOM 805 O O . ALA A 1 111 ? -6.538 9.460 -6.796 1.00 34.16 111 ALA A O 1
ATOM 806 N N . LYS A 1 112 ? -4.405 9.591 -6.161 1.00 38.44 112 LYS A N 1
ATOM 807 C CA . LYS A 1 112 ? -4.569 10.914 -5.536 1.00 38.44 112 LYS A CA 1
ATOM 808 C C . LYS A 1 112 ? -3.746 11.955 -6.292 1.00 38.44 112 LYS A C 1
ATOM 810 O O . LYS A 1 112 ? -2.528 12.006 -6.207 1.00 38.44 112 LYS A O 1
ATOM 815 N N . ARG A 1 113 ? -4.463 12.771 -7.072 1.00 39.22 113 ARG A N 1
ATOM 816 C CA . ARG A 1 113 ? -3.956 14.011 -7.666 1.00 39.22 113 ARG A CA 1
ATOM 817 C C . ARG A 1 113 ? -3.656 14.999 -6.538 1.00 39.22 113 ARG A C 1
ATOM 819 O O . ARG A 1 113 ? -4.577 15.397 -5.829 1.00 39.22 113 ARG A O 1
ATOM 826 N N . ASP A 1 114 ? -2.402 15.415 -6.418 1.00 42.16 114 ASP A N 1
ATOM 827 C CA . ASP A 1 114 ? -2.021 16.596 -5.648 1.00 42.16 114 ASP A CA 1
ATOM 828 C C . ASP A 1 114 ? -2.528 17.848 -6.368 1.00 42.16 114 ASP A C 1
ATOM 830 O O . ASP A 1 114 ? -1.898 18.321 -7.308 1.00 42.16 114 ASP A O 1
ATOM 834 N N . THR A 1 115 ? -3.656 18.400 -5.922 1.00 38.56 115 THR A N 1
ATOM 835 C CA . THR A 1 115 ? -3.935 19.839 -6.050 1.00 38.56 115 THR A CA 1
ATOM 836 C C . THR A 1 115 ? -4.784 20.301 -4.866 1.00 38.56 115 THR A C 1
ATOM 838 O O . THR A 1 115 ? -5.990 20.505 -4.989 1.00 38.56 115 THR A O 1
ATOM 841 N N . ALA A 1 116 ? -4.156 20.475 -3.706 1.00 40.28 116 ALA A N 1
ATOM 842 C CA . ALA A 1 116 ? -4.610 21.467 -2.739 1.00 40.28 116 ALA A CA 1
ATOM 843 C C . ALA A 1 116 ? -3.618 22.632 -2.810 1.00 40.28 116 ALA A C 1
ATOM 845 O O . ALA A 1 116 ? -2.617 22.654 -2.096 1.00 40.28 116 ALA A O 1
ATOM 846 N N . ALA A 1 117 ? -3.869 23.560 -3.737 1.00 41.59 117 ALA A N 1
ATOM 847 C CA . ALA A 1 117 ? -3.330 24.903 -3.608 1.00 41.59 117 ALA A CA 1
ATOM 848 C C . ALA A 1 117 ? -4.029 25.521 -2.393 1.00 41.59 117 ALA A C 1
ATOM 850 O O . ALA A 1 117 ? -5.237 25.751 -2.412 1.00 41.59 117 ALA A O 1
ATOM 851 N N . TRP A 1 118 ? -3.280 25.669 -1.306 1.00 35.59 118 TRP A N 1
ATOM 852 C CA . TRP A 1 118 ? -3.688 26.499 -0.186 1.00 35.59 118 TRP A CA 1
ATOM 853 C C . TRP A 1 118 ? -3.554 27.957 -0.627 1.00 35.59 118 TRP A C 1
ATOM 855 O O . TRP A 1 118 ? -2.436 28.442 -0.780 1.00 35.59 118 TRP A O 1
ATOM 865 N N . ASP A 1 119 ? -4.684 28.625 -0.849 1.00 44.53 119 ASP A N 1
ATOM 866 C CA . ASP A 1 119 ? -4.757 30.085 -0.799 1.00 44.53 119 ASP A CA 1
ATOM 867 C C . ASP A 1 119 ? -4.927 30.477 0.675 1.00 44.53 119 ASP A C 1
ATOM 869 O O . ASP A 1 119 ? -5.895 30.079 1.330 1.00 44.53 119 ASP A O 1
ATOM 873 N N . GLU A 1 120 ? -3.944 31.198 1.214 1.00 38.16 120 GLU A N 1
ATOM 874 C CA . GLU A 1 120 ? -4.032 31.814 2.541 1.00 38.16 120 GLU A CA 1
ATOM 875 C C . GLU A 1 120 ? -4.905 33.087 2.507 1.00 38.16 120 GLU A C 1
ATOM 877 O O . GLU A 1 120 ? -5.002 33.724 1.454 1.00 38.16 120 GLU A O 1
ATOM 882 N N . PRO A 1 121 ? -5.556 33.439 3.636 1.00 55.19 121 PRO A N 1
ATOM 883 C CA . PRO A 1 121 ? -6.506 34.552 3.735 1.00 55.19 121 PRO A CA 1
ATOM 884 C C . PRO A 1 121 ? -5.886 35.954 3.640 1.00 55.19 121 PRO A C 1
ATOM 886 O O . PRO A 1 121 ? -4.737 36.151 4.096 1.00 55.19 121 PRO A O 1
#

Solvent-accessible surface area (backbone atoms only — not comparable to full-atom values): 7542 Å² total; per-residue (Å²): 132,85,77,78,74,57,93,89,58,67,84,49,46,56,72,60,55,52,48,56,52,51,53,49,33,74,77,27,69,64,56,41,49,52,54,51,49,51,52,50,47,36,64,75,68,63,37,76,91,38,48,69,57,54,53,50,50,54,32,43,56,23,3,62,74,56,74,46,86,64,47,76,46,78,45,78,44,75,56,51,97,96,42,76,59,43,80,46,77,49,58,72,30,49,74,87,48,36,68,57,52,52,50,74,73,38,95,85,64,72,90,72,82,90,76,81,81,81,81,80,136

pLDDT: mean 82.21, std 20.08, range [34.16, 98.06]